Protein AF-A0A1E8PSA4-F1 (afdb_monomer_lite)

Organism: NCBI:txid29581

pLDDT: mean 76.03, std 10.93, range [45.38, 88.44]

Foldseek 3Di:
DPPVVVVVVVVVCVVLVLLLVLQLVLQVVCCVVPFCADPVRHGDPVLSVVLSNQSSVQLSPCLVVVVVVCCVVPVVCVVVPDSSVSSNVRSNVSNVVSVVVVVVVVVCVPPDVVVVVVVVVVD

Sequence (123 aa):
MSAESFGGFATLVKLYGFKAALGMVGAAMLYIVLPPLNSDGTFNKGEFVARLACAGVFSCLLGGTVYQLLCAQLPAIGAMVNASAIDLIVGAPGWWVSRAVALWFQRRSDKDIAELVKDAKEH

Radius of gyration: 18.71 Å; chains: 1; bounding box: 54×37×46 Å

Secondary structure (DSSP, 8-state):
--HHHHHHHHHHHHHHHHHHHHHHHHHHHGGGTS--B-TTS-B-HHHHHHHHHHHHHHHHHHHHHHHHHHHHH-TTHHHHS-HHHHHHHHHHHHHHHHHHHHHHHHTTTTS-HHHHHHHHHH-

Structure (mmCIF, N/CA/C/O backbone):
data_AF-A0A1E8PSA4-F1
#
_entry.id   AF-A0A1E8PSA4-F1
#
loop_
_atom_site.group_PDB
_atom_site.id
_atom_site.type_symbol
_atom_site.label_atom_id
_atom_site.label_alt_id
_atom_site.label_comp_id
_atom_site.label_asym_id
_atom_site.label_entity_id
_atom_site.label_seq_id
_atom_site.pdbx_PDB_ins_code
_atom_site.Cartn_x
_atom_site.Cartn_y
_atom_site.Cartn_z
_atom_site.occupancy
_atom_site.B_iso_or_equiv
_atom_site.auth_seq_id
_atom_site.auth_comp_id
_atom_site.auth_asym_id
_atom_site.auth_atom_id
_atom_site.pdbx_PDB_model_num
ATOM 1 N N . MET A 1 1 ? 32.839 -12.483 8.782 1.00 47.16 1 MET A N 1
ATOM 2 C CA . MET A 1 1 ? 31.471 -12.742 8.280 1.00 47.16 1 MET A CA 1
ATOM 3 C C . MET A 1 1 ? 30.509 -11.591 8.647 1.00 47.16 1 MET A C 1
ATOM 5 O O . MET A 1 1 ? 29.418 -11.862 9.118 1.00 47.16 1 MET A O 1
ATOM 9 N N . SER A 1 2 ? 30.880 -10.306 8.464 1.00 54.09 2 SER A N 1
ATOM 10 C CA . SER A 1 2 ? 30.023 -9.174 8.899 1.00 54.09 2 SER A CA 1
ATOM 11 C C . SER A 1 2 ? 29.751 -8.098 7.837 1.00 54.09 2 SER A C 1
ATOM 13 O O . SER A 1 2 ? 28.621 -7.654 7.744 1.00 54.09 2 SER A O 1
ATOM 15 N N . ALA A 1 3 ? 30.683 -7.706 6.966 1.00 50.06 3 ALA A N 1
ATOM 16 C CA . ALA A 1 3 ? 30.407 -6.616 6.013 1.00 50.06 3 ALA A CA 1
ATOM 17 C C . ALA A 1 3 ? 29.343 -6.961 4.941 1.00 50.06 3 ALA A C 1
ATOM 19 O O . ALA A 1 3 ? 28.523 -6.117 4.584 1.00 50.06 3 ALA A O 1
ATOM 20 N N . GLU A 1 4 ? 29.310 -8.210 4.467 1.00 50.53 4 GLU A N 1
ATOM 21 C CA . GLU A 1 4 ? 28.391 -8.640 3.401 1.00 50.53 4 GLU A CA 1
ATOM 22 C C . GLU A 1 4 ? 26.935 -8.781 3.878 1.00 50.53 4 GLU A C 1
ATOM 24 O O . GLU A 1 4 ? 26.015 -8.449 3.131 1.00 50.53 4 GLU A O 1
ATOM 29 N N . SER A 1 5 ? 26.695 -9.191 5.134 1.00 54.47 5 SER A N 1
ATOM 30 C CA . SER A 1 5 ? 25.324 -9.314 5.661 1.00 54.47 5 SER A CA 1
ATOM 31 C C . SER A 1 5 ? 24.704 -7.954 5.997 1.00 54.47 5 SER A C 1
ATOM 33 O O . SER A 1 5 ? 23.516 -7.748 5.745 1.00 54.47 5 SER A O 1
ATOM 35 N N . PHE A 1 6 ? 25.506 -6.990 6.468 1.00 56.56 6 PHE A N 1
ATOM 36 C CA . PHE A 1 6 ? 25.062 -5.605 6.664 1.00 56.56 6 PHE A CA 1
ATOM 37 C C . PHE A 1 6 ? 24.792 -4.897 5.329 1.00 56.56 6 PHE A C 1
ATOM 39 O O . PHE A 1 6 ? 23.799 -4.175 5.213 1.00 56.56 6 PHE A O 1
ATOM 46 N N . GLY A 1 7 ? 25.614 -5.145 4.302 1.00 57.81 7 GLY A N 1
ATOM 47 C CA . GLY A 1 7 ? 25.360 -4.660 2.942 1.00 57.81 7 GLY A CA 1
ATOM 48 C C . GLY A 1 7 ? 24.077 -5.242 2.342 1.00 57.81 7 GLY A C 1
ATOM 49 O O . GLY A 1 7 ? 23.261 -4.503 1.783 1.00 57.81 7 GLY A O 1
ATOM 50 N N . GLY A 1 8 ? 23.850 -6.545 2.529 1.00 64.12 8 GLY A N 1
ATOM 51 C CA . GLY A 1 8 ? 22.619 -7.227 2.125 1.00 64.12 8 GLY A CA 1
ATOM 52 C C . GLY A 1 8 ? 21.378 -6.661 2.819 1.00 64.12 8 GLY A C 1
ATOM 53 O O . GLY A 1 8 ? 20.406 -6.307 2.153 1.00 64.12 8 GLY A O 1
ATOM 54 N N . PHE A 1 9 ? 21.428 -6.474 4.139 1.00 65.69 9 PHE A N 1
ATOM 55 C CA . PHE A 1 9 ? 20.324 -5.890 4.903 1.00 65.69 9 PHE A CA 1
ATOM 56 C C . PHE A 1 9 ? 20.024 -4.441 4.490 1.00 65.69 9 PHE A C 1
ATOM 58 O O . PHE A 1 9 ? 18.871 -4.101 4.235 1.00 65.69 9 PHE A O 1
ATOM 65 N N . ALA A 1 10 ? 21.047 -3.595 4.337 1.00 68.25 10 ALA A N 1
ATOM 66 C CA . ALA A 1 10 ? 20.871 -2.217 3.873 1.00 68.25 10 ALA A CA 1
ATOM 67 C C . ALA A 1 10 ? 20.268 -2.150 2.460 1.00 68.25 10 ALA A C 1
ATOM 69 O O . ALA A 1 10 ? 19.473 -1.258 2.161 1.00 68.25 10 ALA A O 1
ATOM 70 N N . THR A 1 11 ? 20.614 -3.103 1.597 1.00 71.06 11 THR A N 1
ATOM 71 C CA . THR A 1 11 ? 20.066 -3.198 0.240 1.00 71.06 11 THR A CA 1
ATOM 72 C C . THR A 1 11 ? 18.598 -3.619 0.268 1.00 71.06 11 THR A C 1
ATOM 74 O O . THR A 1 11 ? 17.776 -2.999 -0.404 1.00 71.06 11 THR A O 1
ATOM 77 N N . LEU A 1 12 ? 18.236 -4.593 1.109 1.00 71.31 12 LEU A N 1
ATOM 78 C CA . LEU A 1 12 ? 16.843 -5.000 1.315 1.00 71.31 12 LEU A CA 1
ATOM 79 C C . LEU A 1 12 ? 16.001 -3.850 1.878 1.00 71.31 12 LEU A C 1
ATOM 81 O O . LEU A 1 12 ? 14.935 -3.559 1.342 1.00 71.31 12 LEU A O 1
ATOM 85 N N . VAL A 1 13 ? 16.497 -3.142 2.895 1.00 74.62 13 VAL A N 1
ATOM 86 C CA . VAL A 1 13 ? 15.802 -1.982 3.476 1.00 74.62 13 VAL A CA 1
ATOM 87 C C . VAL A 1 13 ? 15.606 -0.877 2.440 1.00 74.62 13 VAL A C 1
ATOM 89 O O . VAL A 1 13 ? 14.524 -0.301 2.371 1.00 74.62 13 VAL A O 1
ATOM 92 N N . LYS A 1 14 ? 16.605 -0.597 1.594 1.00 76.56 14 LYS A N 1
ATOM 93 C CA . LYS A 1 14 ? 16.464 0.395 0.517 1.00 76.56 14 LYS A CA 1
ATOM 94 C C . LYS A 1 14 ? 15.439 -0.035 -0.531 1.00 76.56 14 LYS A C 1
ATOM 96 O O . LYS A 1 14 ? 14.611 0.779 -0.923 1.00 76.56 14 LYS A O 1
ATOM 101 N N . LEU A 1 15 ? 15.466 -1.297 -0.959 1.00 77.69 15 LEU A N 1
ATOM 102 C CA . LEU A 1 15 ? 14.546 -1.818 -1.973 1.00 77.69 15 LEU A CA 1
ATOM 103 C C . LEU A 1 15 ? 13.100 -1.850 -1.467 1.00 77.69 15 LEU A C 1
ATOM 105 O O . LEU A 1 15 ? 12.212 -1.302 -2.116 1.00 77.69 15 LEU A O 1
ATOM 109 N N . TYR A 1 16 ? 12.858 -2.438 -0.296 1.00 82.19 16 TYR A N 1
ATOM 110 C CA . TYR A 1 16 ? 11.518 -2.483 0.292 1.00 82.19 16 TYR A CA 1
ATOM 111 C C . TYR A 1 16 ? 11.051 -1.102 0.756 1.00 82.19 16 TYR A C 1
ATOM 113 O O . TYR A 1 16 ? 9.888 -0.760 0.572 1.00 82.19 16 TYR A O 1
ATOM 121 N N . GLY A 1 17 ? 11.950 -0.270 1.285 1.00 81.19 17 GLY A N 1
ATOM 122 C CA . GLY A 1 17 ? 11.638 1.111 1.649 1.00 81.19 17 GLY A CA 1
ATOM 123 C C . GLY A 1 17 ? 11.202 1.941 0.442 1.00 81.19 17 GLY A C 1
ATOM 124 O O . GLY A 1 17 ? 10.223 2.679 0.528 1.00 81.19 17 GLY A O 1
ATOM 125 N N . PHE A 1 18 ? 11.863 1.768 -0.706 1.00 84.38 18 PHE A N 1
ATOM 126 C CA . PHE A 1 18 ? 11.487 2.435 -1.951 1.00 84.38 18 PHE A CA 1
ATOM 127 C C . PHE A 1 18 ? 10.115 1.976 -2.463 1.00 84.38 18 PHE A C 1
ATOM 129 O O . PHE A 1 18 ? 9.267 2.810 -2.782 1.00 84.38 18 PHE A O 1
ATOM 136 N N . LYS A 1 19 ? 9.850 0.665 -2.463 1.00 85.50 19 LYS A N 1
ATOM 137 C CA . LYS A 1 19 ? 8.535 0.113 -2.834 1.00 85.50 19 LYS A CA 1
ATOM 138 C C . LYS A 1 19 ? 7.417 0.611 -1.927 1.00 85.50 19 LYS A C 1
ATOM 140 O O . LYS A 1 19 ? 6.378 1.063 -2.414 1.00 85.50 19 LYS A O 1
ATOM 145 N N . ALA A 1 20 ? 7.646 0.576 -0.616 1.00 83.94 20 ALA A N 1
ATOM 146 C CA . ALA A 1 20 ? 6.700 1.083 0.365 1.00 83.94 20 ALA A CA 1
ATOM 147 C C . ALA A 1 20 ? 6.410 2.569 0.128 1.00 83.94 20 ALA A C 1
ATOM 149 O O . ALA A 1 20 ? 5.247 2.965 0.126 1.00 83.94 20 ALA A O 1
ATOM 150 N N . ALA A 1 21 ? 7.445 3.379 -0.120 1.00 84.50 21 ALA A N 1
ATOM 151 C CA . ALA A 1 21 ? 7.291 4.801 -0.410 1.00 84.50 21 ALA A CA 1
ATOM 152 C C . ALA A 1 21 ? 6.431 5.043 -1.655 1.00 84.50 21 ALA A C 1
ATOM 154 O O . ALA A 1 21 ? 5.509 5.851 -1.602 1.00 84.50 21 ALA A O 1
ATOM 155 N N . LEU A 1 22 ? 6.666 4.306 -2.742 1.00 85.75 22 LEU A N 1
ATOM 156 C CA . LEU A 1 22 ? 5.860 4.421 -3.960 1.00 85.75 22 LEU A CA 1
ATOM 157 C C . LEU A 1 22 ? 4.396 4.033 -3.729 1.00 85.75 22 LEU A C 1
ATOM 159 O O . LEU A 1 22 ? 3.499 4.761 -4.154 1.00 85.75 22 LEU A O 1
ATOM 163 N N . GLY A 1 23 ? 4.151 2.944 -2.996 1.00 82.81 23 GLY A N 1
ATOM 164 C CA . GLY A 1 23 ? 2.797 2.520 -2.635 1.00 82.81 23 GLY A CA 1
ATOM 165 C C . GLY A 1 23 ? 2.074 3.543 -1.757 1.00 82.81 23 GLY A C 1
ATOM 166 O O . GLY A 1 23 ? 0.902 3.845 -1.984 1.00 82.81 23 GLY A O 1
ATOM 167 N N . MET A 1 24 ? 2.789 4.130 -0.792 1.00 86.31 24 MET A N 1
ATOM 168 C CA . MET A 1 24 ? 2.283 5.217 0.050 1.00 86.31 24 MET A CA 1
ATOM 169 C C . MET A 1 24 ? 1.975 6.475 -0.762 1.00 86.31 24 MET A C 1
ATOM 171 O O . MET A 1 24 ? 0.937 7.086 -0.539 1.00 86.31 24 MET A O 1
ATOM 175 N N . VAL A 1 25 ? 2.826 6.855 -1.719 1.00 86.56 25 VAL A N 1
ATOM 176 C CA . VAL A 1 25 ? 2.586 8.015 -2.593 1.00 86.56 25 VAL A CA 1
ATOM 177 C C . VAL A 1 25 ? 1.347 7.793 -3.460 1.00 86.56 25 VAL A C 1
ATOM 179 O O . VAL A 1 25 ? 0.476 8.662 -3.500 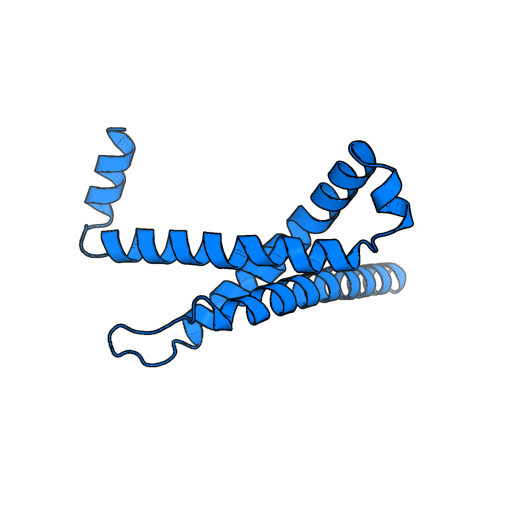1.00 86.56 25 VAL A O 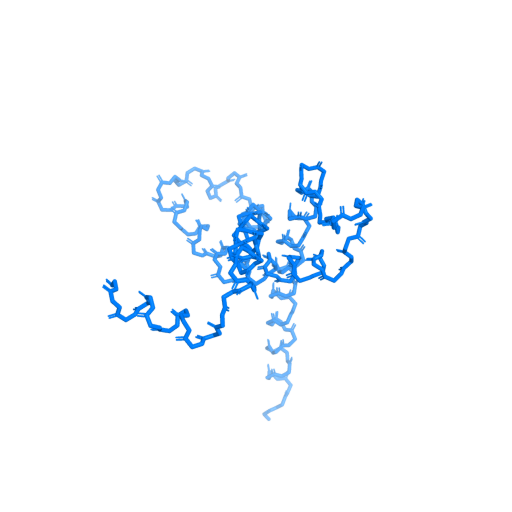1
ATOM 182 N N . GLY A 1 26 ? 1.214 6.620 -4.086 1.00 81.00 26 GLY A N 1
ATOM 183 C CA . GLY A 1 26 ? 0.027 6.275 -4.874 1.00 81.00 26 GLY A CA 1
ATOM 184 C C . GLY A 1 26 ? -1.259 6.321 -4.044 1.00 81.00 26 GLY A C 1
ATOM 185 O O . GLY A 1 26 ? -2.265 6.885 -4.473 1.00 81.00 26 GLY A O 1
ATOM 186 N N . ALA A 1 27 ? -1.220 5.809 -2.813 1.00 83.19 27 ALA A N 1
ATOM 187 C CA . ALA A 1 27 ? -2.352 5.878 -1.895 1.00 83.19 27 ALA A CA 1
ATOM 188 C C . ALA A 1 27 ? -2.624 7.295 -1.364 1.00 83.19 27 ALA A C 1
ATOM 190 O O . ALA A 1 27 ? -3.783 7.679 -1.218 1.00 83.19 27 ALA A O 1
ATOM 191 N N . ALA A 1 28 ? -1.591 8.107 -1.134 1.00 82.69 28 ALA A N 1
ATOM 192 C CA . ALA A 1 28 ? -1.747 9.501 -0.729 1.00 82.69 28 ALA A CA 1
ATOM 193 C C . ALA A 1 28 ? -2.475 10.327 -1.799 1.00 82.69 28 ALA A C 1
ATOM 195 O O . ALA A 1 28 ? -3.229 11.229 -1.451 1.00 82.69 28 ALA A O 1
ATOM 196 N N . MET A 1 29 ? -2.330 9.997 -3.087 1.00 82.31 29 MET A N 1
ATOM 197 C CA . MET A 1 29 ? -3.110 10.642 -4.152 1.00 82.31 29 MET A CA 1
ATOM 198 C C . MET A 1 29 ? -4.616 10.343 -4.040 1.00 82.31 29 MET A C 1
ATOM 200 O O . MET A 1 29 ? -5.441 11.186 -4.391 1.00 82.31 29 MET A O 1
ATOM 204 N N . LEU A 1 30 ? -4.996 9.183 -3.491 1.00 79.69 30 LEU A N 1
ATOM 205 C CA . LEU A 1 30 ? -6.400 8.795 -3.293 1.00 79.69 30 LEU A CA 1
ATOM 206 C C . LEU A 1 30 ? -7.085 9.519 -2.128 1.00 79.69 30 LEU A C 1
ATOM 208 O O . LEU A 1 30 ? -8.312 9.464 -2.009 1.00 79.69 30 LEU A O 1
ATOM 212 N N . TYR A 1 31 ? -6.323 10.234 -1.298 1.00 79.00 31 TYR A N 1
ATOM 213 C CA . TYR A 1 31 ? -6.854 11.109 -0.253 1.00 79.00 31 TYR A CA 1
ATOM 214 C C . TYR A 1 31 ? -7.898 12.097 -0.787 1.00 79.00 31 TYR A C 1
ATOM 216 O O . TYR A 1 31 ? -8.889 12.351 -0.109 1.00 79.00 31 TYR A O 1
ATOM 224 N N . ILE A 1 32 ? -7.697 12.619 -2.003 1.00 75.62 32 ILE A N 1
ATOM 225 C CA . ILE A 1 32 ? -8.595 13.608 -2.621 1.00 75.62 32 ILE A CA 1
ATOM 226 C C . ILE A 1 32 ? -9.989 13.015 -2.847 1.00 75.62 32 ILE A C 1
ATOM 228 O O . ILE A 1 32 ? -10.991 13.707 -2.696 1.00 75.62 32 ILE A O 1
ATOM 232 N N . VAL A 1 33 ? -10.057 11.728 -3.193 1.00 77.44 33 VAL A N 1
ATOM 233 C CA . VAL A 1 33 ? -11.323 11.047 -3.483 1.00 77.44 33 VAL A CA 1
ATOM 234 C C . VAL A 1 33 ? -12.029 10.662 -2.187 1.00 77.44 33 VAL A C 1
ATOM 236 O O . VAL A 1 33 ? -13.237 10.841 -2.073 1.00 77.44 33 VAL A O 1
ATOM 239 N N . LEU A 1 34 ? -11.285 10.132 -1.210 1.00 75.06 34 LEU A N 1
ATOM 240 C CA . LEU A 1 34 ? -11.845 9.594 0.031 1.00 75.06 34 LEU A CA 1
ATOM 241 C C . LEU A 1 34 ? -10.955 9.911 1.235 1.00 75.06 34 LEU A C 1
ATOM 243 O O . LEU A 1 34 ? -10.209 9.042 1.710 1.00 75.06 34 LEU A O 1
ATOM 247 N N . PRO A 1 35 ? -11.073 11.132 1.782 1.00 81.44 35 PRO A N 1
ATOM 248 C CA . PRO A 1 35 ? -10.322 11.522 2.959 1.00 81.44 35 PRO A CA 1
ATOM 249 C C . PRO A 1 35 ? -10.769 10.702 4.187 1.00 81.44 35 PRO A C 1
ATOM 251 O O . PRO A 1 35 ? -11.951 10.352 4.307 1.00 81.44 35 PRO A O 1
ATOM 254 N N . PRO A 1 36 ? -9.842 10.338 5.090 1.00 81.19 36 PRO A N 1
ATOM 255 C CA . PRO A 1 36 ? -1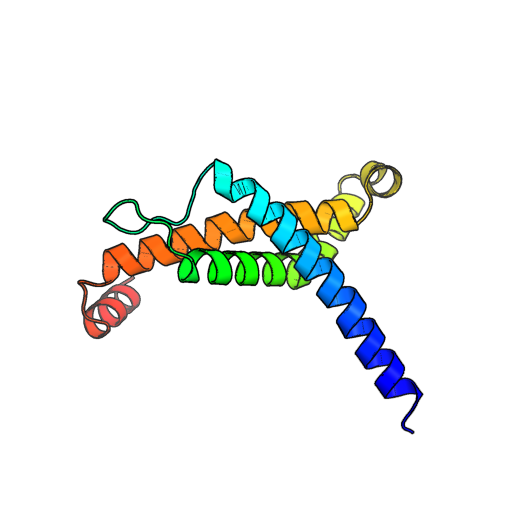0.171 9.800 6.403 1.00 81.19 36 PRO A CA 1
ATOM 256 C C . PRO A 1 36 ? -10.683 10.937 7.291 1.00 81.19 36 PRO A C 1
ATOM 258 O O . PRO A 1 36 ? -9.930 11.835 7.672 1.00 81.19 36 PRO A O 1
ATOM 261 N N . LEU A 1 37 ? -11.979 10.909 7.586 1.00 82.88 37 LEU A N 1
ATOM 262 C CA . LEU A 1 37 ? -12.669 11.916 8.385 1.00 82.88 37 LEU A CA 1
ATOM 263 C C . LEU A 1 37 ? -13.318 11.240 9.594 1.00 82.88 37 LEU A C 1
ATOM 265 O O . LEU A 1 37 ? -13.835 10.129 9.481 1.00 82.88 37 LEU A O 1
ATOM 269 N N . ASN A 1 38 ? -13.305 11.924 10.732 1.00 79.12 38 ASN A N 1
ATOM 270 C CA . ASN A 1 38 ? -14.103 11.570 11.901 1.00 79.12 38 ASN A CA 1
ATOM 271 C C . ASN A 1 38 ? -15.595 11.835 11.632 1.00 79.12 38 ASN A C 1
ATOM 273 O O . ASN A 1 38 ? -15.948 12.510 10.662 1.00 79.12 38 ASN A O 1
ATOM 277 N N . SER A 1 39 ? -16.465 11.367 12.533 1.00 76.25 39 SER A N 1
ATOM 278 C CA . SER A 1 39 ? -17.907 11.681 12.535 1.00 76.25 39 SER A CA 1
ATOM 279 C C . SER A 1 39 ? -18.188 13.180 12.434 1.00 76.25 39 SER A C 1
ATOM 281 O O . SER A 1 39 ? -19.147 13.595 11.792 1.00 76.25 39 SER A O 1
ATOM 283 N N . ASP A 1 40 ? -17.300 13.984 13.014 1.00 80.88 40 ASP A N 1
ATOM 284 C CA . ASP A 1 40 ? -17.440 15.435 13.127 1.00 80.88 40 ASP A CA 1
ATOM 285 C C . ASP A 1 40 ? -16.885 16.167 11.889 1.00 80.88 40 ASP A C 1
ATOM 287 O O . ASP A 1 40 ? -16.738 17.387 11.887 1.00 80.88 40 ASP A O 1
ATOM 291 N N . GLY A 1 41 ? -16.495 15.424 10.844 1.00 80.44 41 GLY A N 1
ATOM 292 C CA . GLY A 1 41 ? -15.922 15.958 9.605 1.00 80.44 41 GLY A CA 1
ATOM 293 C C . GLY A 1 41 ? -14.461 16.408 9.713 1.00 80.44 41 GLY A C 1
ATOM 294 O O . GLY A 1 41 ? -13.880 16.856 8.726 1.00 80.44 41 GLY A O 1
ATOM 295 N N . THR A 1 42 ? -13.835 16.274 10.885 1.00 87.31 42 THR A N 1
ATOM 296 C CA . THR A 1 42 ? -12.413 16.587 11.089 1.00 87.31 42 THR A CA 1
ATOM 297 C C . THR A 1 42 ? -11.512 15.486 10.532 1.00 87.31 42 THR A C 1
ATOM 299 O O . THR A 1 42 ? -11.869 14.311 10.534 1.00 87.31 42 THR A O 1
ATOM 302 N N . PHE A 1 43 ? -10.319 15.840 10.052 1.00 85.75 43 PHE A N 1
ATOM 303 C CA . PHE A 1 43 ? -9.387 14.871 9.472 1.00 85.75 43 PHE A CA 1
ATOM 304 C C . PHE A 1 43 ? -8.802 13.914 10.520 1.00 85.75 43 PHE A C 1
ATOM 306 O O . PHE A 1 43 ? -8.195 14.347 11.506 1.00 85.75 43 PHE A O 1
ATOM 313 N N . ASN A 1 44 ? -8.905 12.608 10.267 1.00 86.94 44 ASN A N 1
ATOM 314 C CA . ASN A 1 44 ? -8.345 11.577 11.133 1.00 86.94 44 ASN A CA 1
ATOM 315 C C . ASN A 1 44 ? -6.920 11.203 10.695 1.00 86.94 44 ASN A C 1
ATOM 317 O O . ASN A 1 44 ? -6.702 10.375 9.806 1.00 86.94 44 ASN A O 1
ATOM 321 N N . LYS A 1 45 ? -5.931 11.799 11.371 1.00 86.62 45 LYS A N 1
ATOM 322 C CA . LYS A 1 45 ? -4.502 11.552 11.115 1.00 86.62 45 LYS A CA 1
ATOM 323 C C . LYS A 1 45 ? -4.091 10.098 11.371 1.00 86.62 45 LYS A C 1
ATOM 325 O O . LYS A 1 45 ? -3.256 9.576 10.640 1.00 86.62 45 LYS A O 1
ATOM 330 N N . GLY A 1 46 ? -4.654 9.450 12.392 1.00 84.44 46 GLY A N 1
ATOM 331 C CA . GLY A 1 46 ? -4.304 8.072 12.745 1.00 84.44 46 GLY A CA 1
ATOM 332 C C . GLY A 1 46 ? -4.743 7.086 11.666 1.00 84.44 46 GLY A C 1
ATOM 333 O O . GLY A 1 46 ? -3.943 6.286 11.185 1.00 84.44 46 GLY A O 1
ATOM 334 N N . GLU A 1 47 ? -5.990 7.215 11.216 1.00 84.00 47 GLU A N 1
ATOM 335 C CA . GLU A 1 47 ? -6.538 6.431 10.108 1.00 84.00 47 GLU A CA 1
ATOM 336 C C . GLU A 1 47 ? -5.764 6.685 8.809 1.00 84.00 47 GLU A C 1
ATOM 338 O O . GLU A 1 47 ? -5.436 5.742 8.092 1.00 84.00 47 GLU A O 1
ATOM 343 N N . PHE A 1 48 ? -5.402 7.940 8.530 1.00 86.06 48 PHE A N 1
ATOM 344 C CA . PHE A 1 48 ? -4.578 8.287 7.374 1.00 86.06 48 PHE A CA 1
ATOM 345 C C . PHE A 1 48 ? -3.235 7.544 7.365 1.00 86.06 48 PHE A C 1
ATOM 347 O O . PHE A 1 48 ? -2.902 6.878 6.384 1.00 86.06 48 PHE A O 1
ATOM 354 N N . VAL A 1 49 ? -2.483 7.617 8.467 1.00 87.25 49 VAL A N 1
ATOM 355 C CA . VAL A 1 49 ? -1.168 6.968 8.588 1.00 87.25 49 VAL A CA 1
ATOM 356 C C . VAL A 1 49 ? -1.296 5.447 8.515 1.00 87.25 49 VAL A C 1
ATOM 358 O O . VAL A 1 49 ? -0.509 4.805 7.820 1.00 87.25 49 VAL A O 1
ATOM 361 N N . ALA A 1 50 ? -2.307 4.867 9.165 1.00 86.19 50 ALA A N 1
ATOM 362 C CA . ALA A 1 50 ? -2.555 3.429 9.112 1.00 86.19 50 ALA A CA 1
ATOM 363 C C . ALA A 1 50 ? -2.832 2.950 7.677 1.00 86.19 50 ALA A C 1
ATOM 365 O O . ALA A 1 50 ? -2.275 1.944 7.236 1.00 86.19 50 ALA A O 1
ATOM 366 N N . ARG A 1 51 ? -3.635 3.698 6.910 1.00 86.00 51 ARG A N 1
ATOM 367 C CA . ARG A 1 51 ? -3.928 3.364 5.508 1.00 86.00 51 ARG A CA 1
ATOM 368 C C . ARG A 1 51 ? -2.719 3.514 4.595 1.00 86.00 51 ARG A C 1
ATOM 370 O O . ARG A 1 51 ? -2.526 2.673 3.718 1.00 86.00 51 ARG A O 1
ATOM 377 N N . LEU A 1 52 ? -1.889 4.534 4.816 1.00 88.44 52 LEU A N 1
ATOM 378 C CA . LEU A 1 52 ? -0.612 4.662 4.112 1.00 88.44 52 LEU A CA 1
ATOM 379 C C . LEU A 1 52 ? 0.297 3.466 4.407 1.00 88.44 52 LEU A C 1
ATOM 381 O O . LEU A 1 52 ? 0.809 2.848 3.477 1.00 88.44 52 LEU A O 1
ATOM 385 N N . ALA A 1 53 ? 0.434 3.075 5.675 1.00 86.56 53 ALA A N 1
ATOM 386 C CA . ALA A 1 53 ? 1.224 1.906 6.046 1.00 86.56 53 ALA A CA 1
ATOM 387 C C . ALA A 1 53 ? 0.709 0.629 5.355 1.00 86.56 53 ALA A C 1
ATOM 389 O O . ALA A 1 53 ? 1.501 -0.110 4.768 1.00 86.56 53 ALA A O 1
ATOM 390 N N . CYS A 1 54 ? -0.611 0.406 5.329 1.00 86.88 54 CYS A N 1
ATOM 391 C CA . CYS A 1 54 ? -1.212 -0.710 4.591 1.00 86.88 54 CYS A CA 1
ATOM 392 C C . CYS A 1 54 ? -0.891 -0.664 3.090 1.00 86.88 54 CYS A C 1
ATOM 394 O O . CYS A 1 54 ? -0.528 -1.690 2.518 1.00 86.88 54 CYS A O 1
ATOM 396 N N . ALA A 1 55 ? -0.978 0.504 2.452 1.00 87.06 55 ALA A N 1
ATOM 397 C CA . ALA A 1 55 ? -0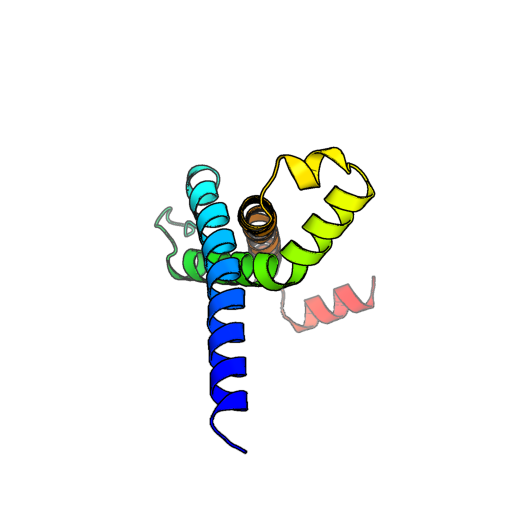.630 0.665 1.040 1.00 87.06 55 ALA A CA 1
ATOM 398 C C . ALA A 1 55 ? 0.853 0.372 0.757 1.00 87.06 55 ALA A C 1
ATOM 400 O O . ALA A 1 55 ? 1.180 -0.290 -0.231 1.00 87.06 55 ALA A O 1
ATOM 401 N N . GLY A 1 56 ? 1.748 0.804 1.649 1.00 85.00 56 GLY A N 1
ATOM 402 C CA . GLY A 1 56 ? 3.173 0.488 1.571 1.00 85.00 56 GLY A CA 1
ATOM 403 C C . GLY A 1 56 ? 3.441 -1.017 1.668 1.00 85.00 56 GLY A C 1
ATOM 404 O O . GLY A 1 56 ? 4.197 -1.560 0.864 1.00 85.00 56 GLY A O 1
ATOM 405 N N . VAL A 1 57 ? 2.765 -1.712 2.590 1.00 87.31 57 VAL A N 1
ATOM 406 C CA . VAL A 1 57 ? 2.854 -3.177 2.722 1.00 87.31 57 VAL A CA 1
ATOM 407 C C . VAL A 1 57 ? 2.325 -3.879 1.469 1.00 87.31 57 VAL A C 1
ATOM 409 O O . VAL A 1 57 ? 2.980 -4.787 0.961 1.00 87.31 57 VAL A O 1
ATOM 412 N N . PHE A 1 58 ? 1.188 -3.437 0.926 1.00 86.12 58 PHE A N 1
ATOM 413 C CA . PHE A 1 58 ? 0.624 -3.990 -0.310 1.00 86.12 58 PHE A CA 1
ATOM 414 C C . PHE A 1 58 ? 1.589 -3.858 -1.492 1.00 86.12 58 PHE A C 1
ATOM 416 O O . PHE A 1 58 ? 1.816 -4.833 -2.205 1.00 86.12 58 PHE A O 1
ATOM 423 N N . SER A 1 59 ? 2.209 -2.689 -1.660 1.00 86.00 59 SER A N 1
ATOM 424 C CA . SER A 1 59 ? 3.230 -2.469 -2.690 1.00 86.00 59 SER A CA 1
ATOM 425 C C . SER A 1 59 ? 4.434 -3.405 -2.513 1.00 86.00 59 SER A C 1
ATOM 427 O O . SER A 1 59 ? 4.836 -4.093 -3.453 1.00 86.00 59 SER A O 1
ATOM 429 N N . CYS A 1 60 ? 4.958 -3.529 -1.289 1.00 87.19 60 CYS A N 1
ATOM 430 C CA . CYS A 1 60 ? 6.077 -4.427 -0.997 1.00 87.19 60 CYS A CA 1
ATOM 431 C C . CYS A 1 60 ? 5.775 -5.899 -1.302 1.00 87.19 60 CYS A C 1
ATOM 433 O O . CYS A 1 60 ? 6.634 -6.588 -1.854 1.00 87.19 60 CYS A O 1
ATOM 435 N N . LEU A 1 61 ? 4.584 -6.379 -0.932 1.00 87.75 61 LEU A N 1
ATOM 436 C CA . LEU A 1 61 ? 4.220 -7.793 -1.042 1.00 87.75 61 LEU A CA 1
ATOM 437 C C . LEU A 1 61 ? 3.748 -8.183 -2.445 1.00 87.75 61 LEU A C 1
ATOM 439 O O . LEU A 1 61 ? 4.049 -9.280 -2.909 1.00 87.75 61 LEU A O 1
ATOM 443 N N . LEU A 1 62 ? 3.000 -7.306 -3.118 1.00 86.00 62 LEU A N 1
ATOM 444 C CA . LEU A 1 62 ? 2.295 -7.647 -4.354 1.00 86.00 62 LEU A CA 1
ATOM 445 C C . LEU A 1 62 ? 2.898 -6.992 -5.597 1.00 86.00 62 LEU A C 1
ATOM 447 O O . LEU A 1 62 ? 2.705 -7.521 -6.689 1.00 86.00 62 LEU A O 1
ATOM 451 N N . GLY A 1 63 ? 3.654 -5.897 -5.468 1.00 84.00 63 GLY A N 1
ATOM 452 C CA . GLY A 1 63 ? 4.162 -5.136 -6.617 1.00 84.00 63 GLY A CA 1
ATOM 453 C C . GLY A 1 63 ? 4.998 -5.977 -7.586 1.00 84.00 63 GLY A C 1
ATOM 454 O O . GLY A 1 63 ? 4.795 -5.930 -8.798 1.00 84.00 63 GLY A O 1
ATOM 455 N N . GLY A 1 64 ? 5.862 -6.851 -7.053 1.00 84.81 64 GLY A N 1
ATOM 456 C CA . GLY A 1 64 ? 6.664 -7.775 -7.865 1.00 84.81 64 GLY A CA 1
ATOM 457 C C . GLY A 1 64 ? 5.826 -8.831 -8.593 1.00 84.81 64 GLY A C 1
ATOM 458 O O . GLY A 1 64 ? 6.003 -9.037 -9.791 1.00 84.81 64 GLY A O 1
ATOM 459 N N . THR A 1 65 ? 4.886 -9.462 -7.887 1.00 86.00 65 THR A N 1
ATOM 460 C CA . THR A 1 65 ? 3.993 -10.491 -8.445 1.00 86.00 65 THR A CA 1
ATOM 461 C C . THR A 1 65 ? 3.094 -9.914 -9.532 1.00 86.00 65 THR A C 1
ATOM 463 O O . THR A 1 65 ? 2.938 -10.512 -10.594 1.00 86.00 65 THR A O 1
ATOM 466 N N . VAL A 1 66 ? 2.538 -8.725 -9.293 1.00 84.94 66 VAL A N 1
ATOM 467 C CA . VAL A 1 66 ? 1.697 -8.019 -10.262 1.00 84.94 66 VAL A CA 1
ATOM 468 C C . VAL A 1 66 ? 2.518 -7.648 -11.496 1.00 84.94 66 VAL A C 1
ATOM 470 O O . VAL A 1 66 ? 2.079 -7.927 -12.606 1.00 84.94 66 VAL A O 1
ATOM 473 N N . TYR A 1 67 ? 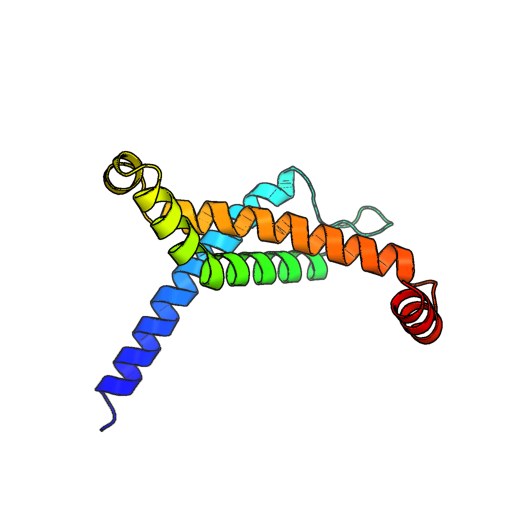3.733 -7.116 -11.332 1.00 84.38 67 TYR A N 1
ATOM 474 C CA . TYR A 1 67 ? 4.615 -6.817 -12.464 1.00 84.38 67 TYR A CA 1
ATOM 475 C C . TYR A 1 67 ? 4.938 -8.067 -13.299 1.00 84.38 67 TYR A C 1
ATOM 477 O O . TYR A 1 67 ? 4.820 -8.034 -14.521 1.00 84.38 67 TYR A O 1
ATOM 485 N N . GLN A 1 68 ? 5.283 -9.187 -12.657 1.00 85.75 68 GLN A N 1
ATOM 486 C CA . GLN A 1 68 ? 5.558 -10.447 -13.358 1.00 85.75 68 GLN A CA 1
ATOM 487 C C . GLN A 1 68 ? 4.331 -10.979 -14.102 1.00 85.75 68 GLN A C 1
ATOM 489 O O . GLN A 1 68 ? 4.454 -11.400 -15.252 1.00 85.75 68 GLN A O 1
ATOM 494 N N . LEU A 1 69 ? 3.150 -10.922 -13.482 1.00 86.38 69 LEU A N 1
ATOM 495 C CA . LEU A 1 69 ? 1.899 -11.325 -14.119 1.00 86.38 69 LEU A CA 1
ATOM 496 C C . LEU A 1 69 ? 1.577 -10.437 -15.329 1.00 86.38 69 LEU A C 1
ATOM 498 O O . LEU A 1 69 ? 1.214 -10.956 -16.383 1.00 86.38 69 LEU A O 1
ATOM 502 N N . LEU A 1 70 ? 1.754 -9.116 -15.205 1.00 83.50 70 LEU A N 1
ATOM 503 C CA . LEU A 1 70 ? 1.571 -8.183 -16.318 1.00 83.50 70 LEU A CA 1
ATOM 504 C C . LEU A 1 70 ? 2.551 -8.469 -17.457 1.00 83.50 70 LEU A C 1
ATOM 506 O O . LEU A 1 70 ? 2.122 -8.535 -18.600 1.00 83.50 70 LEU A O 1
ATOM 510 N N . CYS A 1 71 ? 3.830 -8.701 -17.169 1.00 83.94 71 CYS A N 1
ATOM 511 C CA . CYS A 1 71 ? 4.811 -9.058 -18.195 1.00 83.94 71 CYS A CA 1
ATOM 512 C C . CYS A 1 71 ? 4.507 -10.412 -18.859 1.00 83.94 71 CYS A C 1
ATOM 514 O O . CYS A 1 71 ? 4.766 -10.571 -20.049 1.00 83.94 71 CYS A O 1
ATOM 516 N N . ALA A 1 72 ? 3.946 -11.374 -18.121 1.00 84.81 72 ALA A N 1
ATOM 517 C CA . ALA A 1 72 ? 3.574 -12.682 -18.660 1.00 84.81 72 ALA A CA 1
ATOM 518 C C . ALA A 1 72 ? 2.344 -12.617 -19.583 1.00 84.81 72 ALA A C 1
ATOM 520 O O . ALA A 1 72 ? 2.304 -13.304 -20.600 1.00 84.81 72 ALA A O 1
ATOM 521 N N . GLN A 1 73 ? 1.346 -11.800 -19.239 1.00 84.81 73 GLN A N 1
ATOM 522 C CA . GLN A 1 73 ? 0.102 -11.665 -20.011 1.00 84.81 73 GLN A CA 1
ATOM 523 C C . GLN A 1 73 ? 0.211 -10.620 -21.131 1.00 84.81 73 GLN A C 1
ATOM 525 O O . GLN A 1 73 ? -0.423 -10.739 -22.176 1.00 84.81 73 GLN A O 1
ATOM 530 N N . LEU A 1 74 ? 1.014 -9.580 -20.912 1.00 83.56 74 LEU A N 1
ATOM 531 C CA . LEU A 1 74 ? 1.186 -8.427 -21.790 1.00 83.56 74 LEU A CA 1
ATOM 532 C C . LEU A 1 74 ? 2.688 -8.114 -21.917 1.00 83.56 74 LEU A C 1
ATOM 534 O O . LEU A 1 74 ? 3.178 -7.150 -21.329 1.00 83.56 74 LEU A O 1
ATOM 538 N N . PRO A 1 75 ? 3.445 -8.892 -22.709 1.00 75.75 75 PRO A N 1
ATOM 539 C CA . PRO A 1 75 ? 4.901 -8.752 -22.809 1.00 75.75 75 PRO A CA 1
ATOM 540 C C . PRO A 1 75 ? 5.365 -7.370 -23.298 1.00 75.75 75 PRO A C 1
ATOM 542 O O . PRO A 1 75 ? 6.454 -6.925 -22.945 1.00 75.75 75 PRO A O 1
ATOM 545 N N . ALA A 1 76 ? 4.520 -6.639 -24.033 1.00 75.88 76 ALA A N 1
ATOM 546 C CA . ALA A 1 76 ? 4.789 -5.257 -24.434 1.00 75.88 76 ALA A CA 1
ATOM 547 C C . ALA A 1 76 ? 4.914 -4.291 -23.234 1.00 75.88 76 ALA A C 1
ATOM 549 O O . ALA A 1 76 ? 5.609 -3.280 -23.323 1.00 75.88 76 ALA A O 1
ATOM 550 N N . ILE A 1 77 ? 4.285 -4.603 -22.095 1.00 68.56 77 ILE A N 1
ATOM 551 C CA . ILE A 1 77 ? 4.328 -3.769 -20.885 1.00 68.56 77 ILE A CA 1
ATOM 552 C C . ILE A 1 77 ? 5.712 -3.794 -20.241 1.00 68.56 77 ILE A C 1
ATOM 554 O O . ILE A 1 77 ? 6.164 -2.752 -19.778 1.00 68.56 77 ILE A O 1
ATOM 558 N N . GLY A 1 78 ? 6.430 -4.920 -20.292 1.00 62.91 78 GLY A N 1
ATOM 559 C CA . GLY A 1 78 ? 7.790 -5.011 -19.749 1.00 62.91 78 GLY A CA 1
ATOM 560 C C . GLY A 1 78 ? 8.798 -4.084 -20.442 1.00 62.91 78 GLY A C 1
ATOM 561 O O . GLY A 1 78 ? 9.802 -3.716 -19.841 1.00 62.91 78 GLY A O 1
ATOM 562 N N . ALA A 1 79 ? 8.520 -3.671 -21.684 1.00 61.09 79 ALA A N 1
ATOM 563 C CA . ALA A 1 79 ? 9.343 -2.720 -22.432 1.00 61.09 79 ALA A CA 1
ATOM 564 C C . ALA A 1 79 ? 8.917 -1.251 -22.238 1.00 61.09 79 ALA A C 1
ATOM 566 O O . ALA A 1 79 ? 9.710 -0.349 -22.496 1.00 61.09 79 ALA A O 1
ATOM 567 N N . MET A 1 80 ? 7.674 -1.002 -21.807 1.00 64.56 80 MET A N 1
ATOM 568 C CA . MET A 1 80 ? 7.082 0.343 -21.744 1.00 64.56 80 MET A CA 1
ATOM 569 C C . MET A 1 80 ? 6.868 0.863 -20.319 1.00 64.56 80 MET A C 1
ATOM 571 O O . MET A 1 80 ? 6.791 2.074 -20.116 1.00 64.56 80 MET A O 1
ATOM 575 N N . VAL A 1 81 ? 6.748 -0.023 -19.328 1.00 69.31 81 VAL A N 1
ATOM 576 C CA . VAL A 1 81 ? 6.373 0.330 -17.955 1.00 69.31 81 VAL A CA 1
ATOM 577 C C . VAL A 1 81 ? 7.448 -0.139 -16.984 1.00 69.31 81 VAL A C 1
ATOM 579 O O . VAL A 1 81 ? 7.732 -1.326 -16.859 1.00 69.31 81 VAL A O 1
ATOM 582 N N . ASN A 1 82 ? 8.021 0.813 -16.249 1.00 78.56 82 ASN A N 1
ATOM 583 C CA . ASN A 1 82 ? 8.971 0.521 -15.181 1.00 78.56 82 ASN A CA 1
ATOM 584 C C . ASN A 1 82 ? 8.270 -0.167 -14.001 1.00 78.56 82 ASN A C 1
ATOM 586 O O . ASN A 1 82 ? 7.166 0.222 -13.619 1.00 78.56 82 ASN A O 1
ATOM 590 N N . ALA A 1 83 ? 8.947 -1.120 -13.354 1.00 76.81 83 ALA A N 1
ATOM 591 C CA . ALA A 1 83 ? 8.420 -1.827 -12.180 1.00 76.81 83 ALA A CA 1
ATOM 592 C C . ALA A 1 83 ? 7.964 -0.877 -11.049 1.00 76.81 83 ALA A C 1
ATOM 594 O O . ALA A 1 83 ? 6.971 -1.140 -10.377 1.00 76.81 83 ALA A O 1
ATOM 595 N N . SER A 1 84 ? 8.616 0.281 -10.910 1.00 79.25 84 SER A N 1
ATOM 596 C CA . SER A 1 84 ? 8.246 1.328 -9.949 1.00 79.25 84 SER A CA 1
ATOM 597 C C . SER A 1 84 ? 6.860 1.938 -10.192 1.00 79.25 84 SER A C 1
ATOM 599 O O . SER A 1 84 ? 6.186 2.335 -9.242 1.00 79.25 84 SER A O 1
ATOM 601 N N . ALA A 1 85 ? 6.396 2.002 -11.443 1.00 81.75 85 ALA A N 1
ATOM 602 C CA . ALA A 1 85 ? 5.046 2.472 -11.749 1.00 81.75 85 ALA A CA 1
ATOM 603 C C . ALA A 1 85 ? 3.987 1.471 -11.260 1.00 81.75 85 ALA A C 1
ATOM 605 O O . ALA A 1 85 ? 2.924 1.872 -10.790 1.00 81.75 85 ALA A O 1
ATOM 606 N N . ILE A 1 86 ? 4.298 0.172 -11.310 1.00 82.19 86 ILE A N 1
ATOM 607 C CA . ILE A 1 86 ? 3.421 -0.874 -10.777 1.00 82.19 86 ILE A CA 1
ATOM 608 C C . ILE A 1 86 ? 3.379 -0.821 -9.251 1.00 82.19 86 ILE A C 1
ATOM 610 O O . ILE A 1 86 ? 2.289 -0.869 -8.687 1.00 82.19 86 ILE A O 1
ATOM 614 N N . ASP A 1 87 ? 4.522 -0.643 -8.586 1.00 81.50 87 ASP A N 1
ATOM 615 C CA . ASP A 1 87 ? 4.577 -0.478 -7.125 1.00 81.50 87 ASP A CA 1
ATOM 616 C C . ASP A 1 87 ? 3.690 0.703 -6.653 1.00 81.50 87 ASP A C 1
ATOM 618 O O . ASP A 1 87 ? 2.997 0.614 -5.636 1.00 81.50 87 ASP A O 1
ATOM 622 N N . LEU A 1 88 ? 3.622 1.786 -7.438 1.00 81.81 88 LEU A N 1
ATOM 623 C CA . LEU A 1 88 ? 2.748 2.936 -7.171 1.00 81.81 88 LEU A CA 1
ATOM 624 C C . LEU A 1 88 ? 1.252 2.603 -7.328 1.00 81.81 88 LEU A C 1
ATOM 626 O O . LEU A 1 88 ? 0.439 2.990 -6.487 1.00 81.81 88 LEU A O 1
ATOM 630 N N . ILE A 1 89 ? 0.878 1.865 -8.377 1.00 82.94 89 ILE A N 1
ATOM 631 C CA . ILE A 1 89 ? -0.524 1.507 -8.662 1.00 82.94 89 ILE A CA 1
ATOM 632 C C . ILE A 1 89 ? -1.029 0.421 -7.705 1.00 82.94 89 ILE A C 1
ATOM 634 O O . ILE A 1 89 ? -2.181 0.456 -7.285 1.00 82.94 89 ILE A O 1
ATOM 638 N N . VAL A 1 90 ? -0.188 -0.535 -7.317 1.00 84.06 90 VAL A N 1
ATOM 639 C CA . VAL A 1 90 ? -0.579 -1.647 -6.434 1.00 84.06 90 VAL A CA 1
ATOM 640 C C . VAL A 1 90 ? -0.823 -1.187 -4.992 1.00 84.06 90 VAL A C 1
ATOM 642 O O . VAL A 1 90 ? -1.638 -1.783 -4.285 1.00 84.06 90 VAL A O 1
ATOM 645 N N . GLY A 1 91 ? -0.195 -0.088 -4.561 1.00 74.69 91 GLY A N 1
ATOM 646 C CA . GLY A 1 91 ? -0.498 0.539 -3.271 1.00 74.69 91 GLY A CA 1
ATOM 647 C C . GLY A 1 91 ? -1.913 1.130 -3.194 1.00 74.69 91 GLY A C 1
ATOM 648 O O . GLY A 1 91 ? -2.524 1.129 -2.123 1.00 74.69 91 GLY A O 1
ATOM 649 N N . ALA A 1 92 ? -2.475 1.572 -4.326 1.00 78.94 92 ALA A N 1
ATOM 650 C CA . ALA A 1 92 ? -3.786 2.217 -4.385 1.00 78.94 92 ALA A CA 1
ATOM 651 C C . ALA A 1 92 ? -4.941 1.303 -3.914 1.00 78.94 92 ALA A C 1
ATOM 653 O O . ALA A 1 92 ? -5.701 1.730 -3.046 1.00 78.94 92 ALA A O 1
ATOM 654 N N . PRO A 1 93 ? -5.079 0.038 -4.363 1.00 77.75 93 PRO A N 1
ATOM 655 C CA . PRO A 1 93 ? -6.034 -0.910 -3.784 1.00 77.75 93 PRO A CA 1
ATOM 656 C C . PRO A 1 93 ? -5.916 -1.075 -2.261 1.00 77.75 93 PRO A C 1
ATOM 658 O O . PRO A 1 93 ? -6.937 -1.194 -1.583 1.00 77.75 93 PRO A O 1
ATOM 661 N N . GLY A 1 94 ? -4.702 -1.011 -1.700 1.00 75.75 94 GLY A N 1
ATOM 662 C CA . GLY A 1 94 ? -4.476 -1.096 -0.252 1.00 75.75 94 GLY A CA 1
ATOM 663 C C . GLY A 1 94 ? -5.194 0.006 0.541 1.00 75.75 94 GLY A C 1
ATOM 664 O O . GLY A 1 94 ? -5.693 -0.244 1.642 1.00 75.75 94 GLY A O 1
ATOM 665 N N . TRP A 1 95 ? -5.337 1.200 -0.042 1.00 80.88 95 TRP A N 1
ATOM 666 C CA . TRP A 1 95 ? -6.114 2.310 0.524 1.00 80.88 95 TRP A CA 1
ATOM 667 C C . TRP A 1 95 ? -7.606 1.977 0.663 1.00 80.88 95 TRP A C 1
ATOM 669 O O . TRP A 1 95 ? -8.228 2.233 1.695 1.00 80.88 95 TRP A O 1
ATOM 679 N N . TRP A 1 96 ? -8.181 1.367 -0.372 1.00 81.06 96 TRP A N 1
ATOM 680 C CA . TRP A 1 96 ? -9.598 1.008 -0.419 1.00 81.06 96 TRP A CA 1
ATOM 681 C C . TRP A 1 96 ? -9.917 -0.185 0.471 1.00 81.06 96 TRP A C 1
ATOM 683 O O . TRP A 1 96 ? -10.899 -0.153 1.211 1.00 81.06 96 TRP A O 1
ATOM 693 N N . VAL A 1 97 ? -9.067 -1.214 0.440 1.00 80.94 97 VAL A N 1
ATOM 694 C CA . VAL A 1 97 ? -9.241 -2.426 1.248 1.00 80.94 97 VAL A CA 1
ATOM 695 C C . VAL A 1 97 ? -9.165 -2.089 2.735 1.00 80.94 97 VAL A C 1
ATOM 697 O O . VAL A 1 97 ? -10.066 -2.448 3.490 1.00 80.94 97 VAL A O 1
ATOM 700 N N . SER A 1 98 ? -8.153 -1.330 3.160 1.00 80.25 98 SER A N 1
ATOM 701 C CA . SER A 1 98 ? -8.032 -0.909 4.563 1.00 80.25 98 SER A CA 1
ATOM 702 C C . SER A 1 98 ? -9.211 -0.037 5.017 1.00 80.25 98 SER A C 1
ATOM 704 O O . SER A 1 98 ? -9.675 -0.168 6.150 1.00 80.25 98 SER A O 1
ATOM 706 N N . ARG A 1 99 ? -9.767 0.805 4.133 1.00 77.94 99 ARG A N 1
ATOM 707 C CA . ARG A 1 99 ? -11.008 1.546 4.406 1.00 77.94 99 ARG A CA 1
ATOM 708 C C . ARG A 1 99 ? -12.229 0.642 4.531 1.00 77.94 99 ARG A C 1
ATOM 710 O O . ARG A 1 99 ? -13.002 0.822 5.466 1.00 77.94 99 ARG A O 1
ATOM 717 N N . ALA A 1 100 ? -12.405 -0.312 3.623 1.00 80.19 100 ALA A N 1
ATOM 718 C CA . ALA A 1 100 ? -13.523 -1.248 3.666 1.00 80.19 100 ALA A CA 1
ATOM 719 C C . ALA A 1 100 ? -13.505 -2.068 4.964 1.00 80.19 100 ALA A C 1
ATOM 721 O O . ALA A 1 100 ? -14.537 -2.200 5.618 1.00 80.19 100 ALA A O 1
ATOM 722 N N . VAL A 1 101 ? -12.323 -2.534 5.377 1.00 79.69 101 VAL A N 1
ATOM 723 C CA . VAL A 1 101 ? -12.117 -3.237 6.650 1.00 79.69 101 VAL A CA 1
ATOM 724 C C . VAL A 1 101 ? -12.439 -2.328 7.840 1.00 79.69 101 VAL A C 1
ATOM 726 O O . VAL A 1 101 ? -13.196 -2.729 8.720 1.00 79.69 101 VAL A O 1
ATOM 729 N N . ALA A 1 102 ? -11.944 -1.087 7.853 1.00 76.44 102 ALA A N 1
ATOM 730 C CA . ALA A 1 102 ? -12.245 -0.134 8.923 1.00 76.44 102 ALA A CA 1
ATOM 731 C C . ALA A 1 102 ? -13.754 0.151 9.044 1.00 76.44 102 ALA A C 1
ATOM 733 O O . ALA A 1 102 ? -14.303 0.099 10.142 1.00 76.44 102 ALA A O 1
ATOM 734 N N . LEU A 1 103 ? -14.444 0.378 7.921 1.00 75.00 103 LEU A N 1
ATOM 735 C CA . LEU A 1 103 ? -15.898 0.577 7.890 1.00 75.00 103 LEU A CA 1
ATOM 736 C C . LEU A 1 103 ? -16.660 -0.677 8.338 1.00 75.00 103 LEU A C 1
ATOM 738 O O . LEU A 1 103 ? -17.687 -0.579 9.008 1.00 75.00 103 LEU A O 1
ATOM 742 N N . TRP A 1 104 ? -16.165 -1.861 7.976 1.00 78.94 104 TRP A N 1
ATOM 743 C CA . TRP A 1 104 ? -16.747 -3.138 8.382 1.00 78.94 104 TRP A CA 1
ATOM 744 C C . TRP A 1 104 ? -16.656 -3.350 9.896 1.00 78.94 104 TRP A C 1
ATOM 746 O O . TRP A 1 104 ? -17.639 -3.794 10.493 1.00 78.94 104 TRP A O 1
ATOM 756 N N . PHE A 1 105 ? -15.522 -2.988 10.508 1.00 74.50 105 PHE A N 1
ATOM 757 C CA . PHE A 1 105 ? -15.340 -3.011 11.961 1.00 74.50 105 PHE A CA 1
ATOM 758 C C . PHE A 1 105 ? -16.166 -1.933 12.664 1.00 74.50 105 PHE A C 1
ATOM 760 O O . PHE A 1 105 ? -16.822 -2.243 13.650 1.00 74.50 105 PHE A O 1
ATOM 767 N N . GLN A 1 106 ? -16.220 -0.705 12.140 1.00 71.44 106 GLN A N 1
ATOM 768 C CA . GLN A 1 106 ? -17.054 0.364 12.709 1.00 71.44 106 GLN A CA 1
ATOM 769 C C . GLN A 1 106 ? -18.535 -0.030 12.758 1.00 71.44 106 GLN A C 1
ATOM 771 O O . GLN A 1 106 ? -19.166 0.114 13.797 1.00 71.44 106 GLN A O 1
ATOM 776 N N . ARG A 1 107 ? -19.074 -0.628 11.684 1.00 67.31 107 ARG A N 1
ATOM 777 C CA . ARG A 1 107 ? -20.455 -1.158 11.665 1.00 67.31 107 ARG A CA 1
ATOM 778 C C . ARG A 1 107 ? -20.709 -2.280 12.675 1.00 67.31 107 ARG A C 1
ATOM 780 O O . ARG A 1 107 ? -21.860 -2.623 12.920 1.00 67.31 107 ARG A O 1
ATOM 787 N N . ARG A 1 108 ? -19.651 -2.903 13.188 1.00 66.19 108 ARG A N 1
ATOM 788 C CA . ARG A 1 108 ? -19.697 -4.023 14.131 1.00 66.19 108 ARG A CA 1
ATOM 789 C C . ARG A 1 108 ? -19.214 -3.644 15.526 1.00 66.19 108 ARG A C 1
ATOM 791 O O . ARG A 1 108 ? -19.219 -4.502 16.392 1.00 66.19 108 ARG A O 1
ATOM 798 N N . SER A 1 109 ? -18.829 -2.389 15.749 1.00 58.91 109 SER A N 1
ATOM 799 C CA . SER A 1 109 ? -18.321 -1.914 17.037 1.00 58.91 109 SER A CA 1
ATOM 800 C C . SER A 1 109 ? -19.380 -1.939 18.142 1.00 58.91 109 SER A C 1
ATOM 802 O O . SER A 1 109 ? -19.013 -2.007 19.307 1.00 58.91 109 SER A O 1
ATOM 804 N N . ASP A 1 110 ? -20.666 -1.892 17.782 1.00 61.94 110 ASP A N 1
ATOM 805 C CA . ASP A 1 110 ? -21.787 -2.045 18.719 1.00 61.94 110 ASP A CA 1
ATOM 806 C C . ASP A 1 110 ? -22.122 -3.516 19.021 1.00 61.94 110 ASP A C 1
ATOM 808 O O . ASP A 1 110 ? -22.930 -3.791 19.905 1.00 61.94 110 ASP A O 1
ATOM 812 N N . LYS A 1 111 ? -21.524 -4.471 18.292 1.00 55.00 111 LYS A N 1
ATOM 813 C CA . LYS A 1 111 ? -21.683 -5.905 18.547 1.00 55.00 111 LYS A CA 1
ATOM 814 C C . LYS A 1 111 ? -20.549 -6.384 19.439 1.00 55.00 111 LYS A C 1
ATOM 816 O O . LYS A 1 111 ? -19.374 -6.169 19.135 1.00 55.00 111 LYS A O 1
ATOM 821 N N . ASP A 1 112 ? -20.901 -7.073 20.514 1.00 59.31 112 ASP A N 1
ATOM 822 C CA . ASP A 1 112 ? -19.920 -7.644 21.426 1.00 59.31 112 ASP A CA 1
ATOM 823 C C . ASP A 1 112 ? -19.022 -8.643 20.664 1.00 59.31 112 ASP A C 1
ATOM 825 O O . ASP A 1 112 ? -19.495 -9.388 19.799 1.00 59.31 112 ASP A O 1
ATOM 829 N N . ILE A 1 113 ? -17.717 -8.690 20.959 1.00 58.94 113 ILE A N 1
ATOM 830 C CA . ILE A 1 113 ? -16.763 -9.570 20.240 1.00 58.94 113 ILE A CA 1
ATOM 831 C C . ILE A 1 113 ? -17.221 -11.042 20.311 1.00 58.94 113 ILE A C 1
ATOM 833 O O . ILE A 1 113 ? -17.004 -11.820 19.380 1.00 58.94 113 ILE A O 1
ATOM 837 N N . ALA A 1 114 ? -17.925 -11.407 21.385 1.00 57.28 114 ALA A N 1
ATOM 838 C CA . ALA A 1 114 ? -18.547 -12.713 21.569 1.00 57.28 114 ALA A CA 1
ATOM 839 C C . ALA A 1 114 ? -19.707 -12.998 20.590 1.00 57.28 114 ALA A C 1
ATOM 841 O O . ALA A 1 114 ? -19.826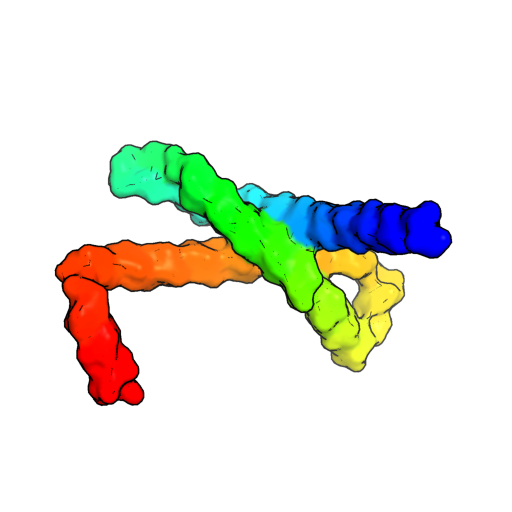 -14.129 20.117 1.00 57.28 114 ALA A O 1
ATOM 842 N N . GLU A 1 115 ? -20.528 -12.003 20.238 1.00 56.94 115 GLU A N 1
ATOM 843 C CA . GLU A 1 115 ? -21.577 -12.138 19.212 1.00 56.94 115 GLU A CA 1
ATOM 844 C C . GLU A 1 115 ? -20.977 -12.275 17.812 1.00 56.94 115 GLU A C 1
ATOM 846 O O . GLU A 1 115 ? -21.450 -13.078 17.012 1.00 56.94 115 GLU A O 1
ATOM 851 N N . LEU A 1 116 ? -19.882 -11.564 17.528 1.00 59.94 116 LEU A N 1
ATOM 852 C CA . LEU A 1 116 ? -19.179 -11.662 16.245 1.00 59.94 116 LEU A CA 1
ATOM 853 C C . LEU A 1 116 ? -18.565 -13.045 16.004 1.00 59.94 116 LEU A C 1
ATOM 855 O O . LEU A 1 116 ? -18.608 -13.551 14.883 1.00 59.94 116 LEU A O 1
ATOM 859 N N . VAL A 1 117 ? -18.015 -13.668 17.050 1.00 60.69 117 VAL A N 1
ATOM 860 C CA . VAL A 1 117 ? -17.494 -15.043 16.986 1.00 60.69 117 VAL A CA 1
ATOM 861 C C . VAL A 1 117 ? -18.625 -16.058 16.815 1.00 60.69 117 VAL A C 1
ATOM 863 O O . VAL A 1 117 ? -18.418 -17.090 16.182 1.00 60.69 117 VAL A O 1
ATOM 866 N N . LYS A 1 118 ? -19.817 -15.773 17.347 1.00 60.66 118 LYS A N 1
ATOM 867 C CA . LYS A 1 118 ? -20.988 -16.640 17.202 1.00 60.66 118 LYS A CA 1
ATOM 868 C C . LYS A 1 118 ? -21.574 -16.570 15.786 1.00 60.66 118 LYS A C 1
ATOM 870 O O . LYS A 1 118 ? -21.716 -17.617 15.164 1.00 60.66 118 LYS A O 1
ATOM 875 N N . ASP A 1 119 ? -21.759 -15.367 15.235 1.00 62.97 119 ASP A N 1
ATOM 876 C CA . ASP A 1 119 ? -22.195 -15.151 13.841 1.00 62.97 119 ASP A CA 1
ATOM 877 C C . ASP A 1 119 ? -21.217 -15.793 12.831 1.00 62.97 119 ASP A C 1
ATOM 879 O O . ASP A 1 119 ? -21.639 -16.394 11.848 1.00 62.97 119 ASP A O 1
ATOM 883 N N . ALA A 1 120 ? -19.902 -15.703 13.071 1.00 63.31 120 ALA A N 1
ATOM 884 C CA . ALA A 1 120 ? -18.879 -16.293 12.197 1.00 63.31 120 ALA A CA 1
ATOM 885 C C . ALA A 1 120 ? -18.753 -17.822 12.314 1.00 63.31 120 ALA A C 1
ATOM 887 O O . ALA A 1 120 ? -18.048 -18.439 11.522 1.00 63.31 120 ALA A O 1
ATOM 888 N N . LYS A 1 121 ? -19.374 -18.424 13.332 1.00 58.28 121 LYS A N 1
ATOM 889 C CA . LYS A 1 121 ? -19.409 -19.877 13.536 1.00 58.28 121 LYS A CA 1
ATOM 890 C C . LYS A 1 121 ? -20.704 -20.497 13.004 1.00 58.28 121 LYS A C 1
ATOM 892 O O . LYS A 1 121 ? -20.756 -21.709 12.813 1.00 58.28 121 LYS A O 1
ATOM 897 N N . GLU A 1 122 ? -21.733 -19.676 12.805 1.00 54.19 122 GLU A N 1
ATOM 898 C CA . GLU A 1 122 ? -23.037 -20.062 12.256 1.00 54.19 122 GLU A CA 1
ATOM 899 C C . GLU A 1 122 ? -23.133 -19.857 10.725 1.00 54.19 122 GLU A C 1
ATOM 901 O O . GLU A 1 122 ? -24.079 -20.352 10.111 1.00 54.19 122 GLU A O 1
ATOM 906 N N . HIS A 1 123 ? -22.138 -19.211 10.102 1.00 45.38 123 HIS A N 1
ATOM 907 C CA . HIS A 1 123 ? -21.946 -19.085 8.648 1.00 45.38 123 HIS A CA 1
ATOM 908 C C . HIS A 1 123 ? -20.691 -19.820 8.170 1.00 45.38 123 HIS A C 1
ATOM 910 O O . HIS A 1 123 ? -20.730 -20.331 7.026 1.00 45.38 123 HIS A O 1
#